Protein AF-A0A936FM27-F1 (afdb_monomer_lite)

pLDDT: mean 77.38, std 19.47, range [40.5, 97.75]

Radius of gyration: 31.37 Å; chains: 1; bounding box: 46×28×128 Å

Foldseek 3Di:
DDQPDPQDDDPPDPCVVVSVVVNVVSVVVVVVVVVVCPDFPLQKFKFQDKDKQDFFKDKTWTQAQDHGPADFQFKKKKAAPVHRQWIFIFGWHDWDNVDSRTTITMGGTDDTGDTDIGRIIMMGGDDPPPPCPDDQPPDDPDDDDFDADPVRDTPPPPDDDPDDPDDDPDDDDDD

Sequence (175 aa):
MALPSTVAFAAGDTDYVAKLNQIITDFNLVYNAFLATQTGQLFAATSATSWTVGNGSKTFTLAETTPRAFSIGQTVRVSSSASPANYGEGQITAYDYSTPTAQLLTVNITTTGGSGTLTAWSIGVASPSAAITSQTVGTATASQFIMTNSAGNAIVGVSAPLDGISDPAFWMGAA

Secondary structure (DSSP, 8-state):
----------TT-S-HHHHHHHHHHHHHHHHHHHHHHTTTGGGEEEE---EES-SEEEEEEES-SSPPS--TT-EEEEEESS-TTSEEEEEEEEEE-SSTT-EEEEEEEEEEES-SEES-EEEEE---S-----------SSS----B-TT--B-------S-------S-----

Structure (mmCIF, N/CA/C/O backbone):
data_AF-A0A936FM27-F1
#
_entry.id   AF-A0A936FM27-F1
#
loop_
_atom_site.group_PDB
_atom_site.id
_atom_site.type_symbol
_atom_site.label_atom_id
_atom_site.label_alt_id
_atom_site.label_comp_id
_atom_site.label_asym_id
_atom_site.label_entity_id
_atom_site.label_seq_id
_atom_site.pdbx_PDB_ins_code
_atom_site.Cartn_x
_atom_site.Cartn_y
_atom_site.Cartn_z
_atom_site.occupancy
_atom_site.B_iso_or_equiv
_atom_site.auth_seq_id
_atom_site.auth_comp_id
_atom_site.auth_asym_id
_atom_site.auth_atom_id
_atom_site.pdbx_PDB_model_num
ATOM 1 N N . MET A 1 1 ? 8.277 -5.550 -15.141 1.00 53.88 1 MET A N 1
ATOM 2 C CA . MET A 1 1 ? 8.851 -4.263 -15.584 1.00 53.88 1 MET A CA 1
ATOM 3 C C . MET A 1 1 ? 9.392 -4.493 -16.983 1.00 53.88 1 MET A C 1
ATOM 5 O O . MET A 1 1 ? 10.243 -5.360 -17.130 1.00 53.88 1 MET A O 1
ATOM 9 N N . ALA A 1 2 ? 8.806 -3.874 -18.009 1.00 50.22 2 ALA A N 1
ATOM 10 C CA . ALA A 1 2 ? 9.299 -4.048 -19.375 1.00 50.22 2 ALA A CA 1
ATOM 11 C C . ALA A 1 2 ? 10.717 -3.467 -19.473 1.00 50.22 2 ALA A C 1
ATOM 13 O O . ALA A 1 2 ? 10.987 -2.425 -18.872 1.00 50.22 2 ALA A O 1
ATOM 14 N N . LEU A 1 3 ? 11.616 -4.153 -20.180 1.00 52.25 3 LEU A N 1
ATOM 15 C CA . LEU A 1 3 ? 12.942 -3.613 -20.462 1.00 52.25 3 LEU A CA 1
ATOM 16 C C . LEU A 1 3 ? 12.764 -2.391 -21.382 1.00 52.25 3 LEU A C 1
ATOM 18 O O . LEU A 1 3 ? 12.146 -2.533 -22.435 1.00 52.25 3 LEU A O 1
ATOM 22 N N . PRO A 1 4 ? 13.259 -1.204 -21.001 1.00 61.34 4 PRO A N 1
ATOM 23 C CA . PRO A 1 4 ? 13.037 0.022 -21.761 1.00 61.34 4 PRO A CA 1
ATOM 24 C C . PRO A 1 4 ? 13.858 0.110 -23.054 1.00 61.34 4 PRO A C 1
ATOM 26 O O . PRO A 1 4 ? 13.621 1.021 -23.841 1.00 61.34 4 PRO A O 1
ATOM 29 N N . SER A 1 5 ? 14.805 -0.800 -23.308 1.00 63.16 5 SER A N 1
ATOM 30 C CA . SER A 1 5 ? 15.713 -0.631 -24.442 1.00 63.16 5 SER A CA 1
ATOM 31 C C . SER A 1 5 ? 15.028 -0.935 -25.774 1.00 63.16 5 SER A C 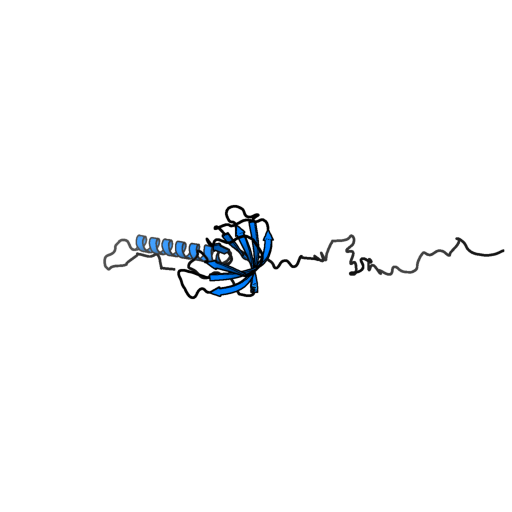1
ATOM 33 O O . SER A 1 5 ? 14.773 -2.092 -26.110 1.00 63.16 5 SER A O 1
ATOM 35 N N . THR A 1 6 ? 14.816 0.103 -26.581 1.00 65.94 6 THR A N 1
ATOM 36 C CA . THR A 1 6 ? 14.439 0.005 -28.002 1.00 65.94 6 THR A CA 1
ATOM 37 C C . THR A 1 6 ? 15.662 -0.132 -28.920 1.00 65.94 6 THR A C 1
ATOM 39 O O . THR A 1 6 ? 15.556 0.032 -30.134 1.00 65.94 6 THR A O 1
ATOM 42 N N . VAL A 1 7 ? 16.848 -0.376 -28.349 1.00 79.94 7 VAL A N 1
ATOM 43 C CA . VAL A 1 7 ? 18.119 -0.436 -29.078 1.00 79.94 7 VAL A CA 1
ATOM 44 C C . VAL A 1 7 ? 18.215 -1.753 -29.848 1.00 79.94 7 VAL A C 1
ATOM 46 O O . VAL A 1 7 ? 18.246 -2.828 -29.256 1.00 79.94 7 VAL A O 1
ATOM 49 N N . ALA A 1 8 ? 18.309 -1.661 -31.175 1.00 83.12 8 ALA A N 1
ATOM 50 C CA . ALA A 1 8 ? 18.580 -2.788 -32.062 1.00 83.12 8 ALA A CA 1
ATOM 51 C C . ALA A 1 8 ? 19.954 -2.625 -32.728 1.00 83.12 8 ALA A C 1
ATOM 53 O O . ALA A 1 8 ? 20.315 -1.526 -33.164 1.00 83.12 8 ALA A O 1
ATOM 54 N N . PHE A 1 9 ? 20.705 -3.721 -32.820 1.00 84.62 9 PHE A N 1
ATOM 55 C CA . PHE A 1 9 ? 21.974 -3.793 -33.547 1.00 84.62 9 PHE A CA 1
ATOM 56 C C . PHE A 1 9 ? 21.757 -4.454 -34.908 1.00 84.62 9 PHE A C 1
ATOM 58 O O . PHE A 1 9 ? 21.072 -5.474 -35.000 1.00 84.62 9 PHE A O 1
ATOM 65 N N . ALA A 1 10 ? 22.355 -3.889 -35.950 1.00 87.75 10 ALA A N 1
ATOM 66 C CA . ALA A 1 10 ? 22.304 -4.387 -37.314 1.00 87.75 10 ALA A CA 1
ATOM 67 C C . ALA A 1 10 ? 23.700 -4.353 -37.954 1.00 87.75 10 ALA A C 1
ATOM 69 O O . ALA A 1 10 ? 24.571 -3.559 -37.593 1.00 87.75 10 ALA A O 1
ATOM 70 N N . ALA A 1 11 ? 23.921 -5.231 -38.932 1.00 86.19 11 ALA A N 1
ATOM 71 C CA . ALA A 1 11 ? 25.163 -5.232 -39.693 1.00 86.19 11 ALA A CA 1
ATOM 72 C C . ALA A 1 11 ? 25.328 -3.897 -40.443 1.00 86.19 11 ALA A C 1
ATOM 74 O O . ALA A 1 11 ? 24.411 -3.455 -41.130 1.00 86.19 11 ALA A O 1
ATOM 75 N N . GLY A 1 12 ? 26.503 -3.273 -40.322 1.00 84.19 12 GLY A N 1
ATOM 76 C CA . GLY A 1 12 ? 26.808 -1.984 -40.956 1.00 84.19 12 GLY A CA 1
ATOM 77 C C . GLY A 1 12 ? 26.522 -0.746 -40.101 1.00 84.19 12 GLY A C 1
ATOM 78 O O . GLY A 1 12 ? 26.802 0.358 -40.557 1.00 84.19 12 GLY A O 1
ATOM 79 N N . ASP A 1 13 ? 26.026 -0.903 -38.869 1.00 87.12 13 ASP A N 1
ATOM 80 C CA . ASP A 1 13 ? 25.920 0.220 -37.935 1.00 87.12 13 ASP A CA 1
ATOM 81 C C . ASP A 1 13 ? 27.290 0.880 -37.712 1.00 87.12 13 ASP A C 1
ATOM 83 O O . ASP A 1 13 ? 28.278 0.206 -37.434 1.00 87.12 13 ASP A O 1
ATOM 87 N N . THR A 1 14 ? 27.361 2.204 -37.780 1.00 89.12 14 THR A N 1
ATOM 88 C CA . THR A 1 14 ? 28.575 2.962 -37.420 1.00 89.12 14 THR A CA 1
ATOM 89 C C . THR A 1 14 ? 28.510 3.527 -36.002 1.00 89.12 14 THR A C 1
ATOM 91 O O . THR A 1 14 ? 29.528 3.922 -35.439 1.00 89.12 14 THR A O 1
ATOM 94 N N . ASP A 1 15 ? 27.328 3.489 -35.383 1.00 88.62 15 ASP A N 1
ATOM 95 C CA . ASP A 1 15 ? 27.016 4.210 -34.144 1.00 88.62 15 ASP A CA 1
ATOM 96 C C . ASP A 1 15 ? 27.044 3.307 -32.898 1.00 88.62 15 ASP A C 1
ATOM 98 O O . ASP A 1 15 ? 26.348 3.556 -31.911 1.00 88.62 15 ASP A O 1
ATOM 102 N N . TYR A 1 16 ? 27.849 2.238 -32.910 1.00 86.50 16 TYR A N 1
ATOM 103 C CA . TYR A 1 16 ? 27.937 1.267 -31.806 1.00 86.50 16 TYR A CA 1
ATOM 104 C C . TYR A 1 16 ? 28.208 1.918 -30.446 1.00 86.50 16 TYR A C 1
ATOM 106 O O . TYR A 1 16 ? 27.625 1.515 -29.441 1.00 86.50 16 TYR A O 1
ATOM 114 N N . VAL A 1 17 ? 29.054 2.950 -30.420 1.00 89.12 17 VAL A N 1
ATOM 115 C CA . VAL A 1 17 ? 29.375 3.700 -29.199 1.00 89.12 17 VAL A CA 1
ATOM 116 C C . VAL A 1 17 ? 28.129 4.397 -28.642 1.00 89.12 17 VAL A C 1
ATOM 118 O O . VAL A 1 17 ? 27.871 4.330 -27.443 1.00 89.12 17 VAL A O 1
ATOM 121 N N . ALA A 1 18 ? 27.310 5.008 -29.501 1.00 86.44 18 ALA A N 1
ATOM 122 C CA . ALA A 1 18 ? 26.069 5.657 -29.084 1.00 86.44 18 ALA A CA 1
ATOM 123 C C . ALA A 1 18 ? 25.028 4.635 -28.597 1.00 86.44 18 ALA A C 1
ATOM 125 O O . ALA A 1 18 ? 24.392 4.846 -27.565 1.00 86.44 18 ALA A O 1
ATOM 126 N N . LYS A 1 19 ? 24.905 3.490 -29.281 1.00 88.44 19 LYS A N 1
ATOM 127 C CA . LYS A 1 19 ? 23.995 2.401 -28.882 1.00 88.44 19 LYS A CA 1
ATOM 128 C C . LYS A 1 19 ? 24.373 1.792 -27.529 1.00 88.44 19 LYS A C 1
ATOM 130 O O . LYS A 1 19 ? 23.497 1.552 -26.702 1.00 88.44 19 LYS A O 1
ATOM 135 N N . LEU A 1 20 ? 25.666 1.595 -27.268 1.00 88.88 20 LEU A N 1
ATOM 136 C CA . LEU A 1 20 ? 26.161 1.130 -25.967 1.00 88.88 20 LEU A CA 1
ATOM 137 C C . LEU A 1 20 ? 25.889 2.148 -24.852 1.00 88.88 20 LEU A C 1
ATOM 139 O O . LEU A 1 20 ? 25.418 1.769 -23.780 1.00 88.88 20 LEU A O 1
ATOM 143 N N . ASN A 1 21 ? 26.105 3.439 -25.115 1.00 89.38 21 ASN A N 1
ATOM 144 C CA . ASN A 1 21 ? 25.776 4.502 -24.161 1.00 89.38 21 ASN A CA 1
ATOM 145 C C . ASN A 1 21 ? 24.271 4.558 -23.838 1.00 89.38 21 ASN A C 1
ATOM 147 O O . ASN A 1 21 ? 23.893 4.807 -22.689 1.00 89.38 21 ASN A O 1
ATOM 151 N N . GLN A 1 22 ? 23.407 4.273 -24.817 1.00 86.94 22 GLN A N 1
ATOM 152 C CA . GLN A 1 22 ? 21.962 4.185 -24.597 1.00 86.94 22 GLN A CA 1
ATOM 153 C C . GLN A 1 22 ? 21.592 2.992 -23.704 1.00 86.94 22 GLN A C 1
ATOM 155 O O . GLN A 1 22 ? 20.834 3.159 -22.755 1.00 86.94 22 GLN A O 1
ATOM 160 N N . ILE A 1 23 ? 22.191 1.816 -23.922 1.00 88.38 23 ILE A N 1
ATOM 161 C CA . ILE A 1 23 ? 21.967 0.637 -23.064 1.00 88.38 23 ILE A CA 1
ATOM 162 C C . ILE A 1 23 ? 22.392 0.910 -21.615 1.00 88.38 23 ILE A C 1
ATOM 164 O O . ILE A 1 23 ? 21.684 0.529 -20.683 1.00 88.38 23 ILE A O 1
ATOM 168 N N . ILE A 1 24 ? 23.524 1.592 -21.408 1.00 88.81 24 ILE A N 1
ATOM 169 C CA . ILE A 1 24 ? 23.986 1.988 -20.068 1.00 88.81 24 ILE A CA 1
ATOM 170 C C . ILE A 1 24 ? 22.967 2.924 -19.402 1.00 88.81 24 ILE A C 1
ATOM 172 O O . ILE A 1 24 ? 22.631 2.746 -18.230 1.00 88.81 24 ILE A O 1
ATOM 176 N N . THR A 1 25 ? 22.444 3.897 -20.150 1.00 85.00 25 THR A N 1
ATOM 177 C CA . THR A 1 25 ? 21.397 4.816 -19.676 1.00 85.00 25 THR A CA 1
ATOM 178 C C . THR A 1 25 ? 20.135 4.060 -19.259 1.00 85.00 25 THR A C 1
ATOM 180 O O . THR A 1 25 ? 19.638 4.250 -18.148 1.00 85.00 25 THR A O 1
ATOM 183 N N . ASP A 1 26 ? 19.662 3.149 -20.104 1.00 84.25 26 ASP A N 1
ATOM 184 C CA . ASP A 1 26 ? 18.460 2.351 -19.867 1.00 84.25 26 ASP A CA 1
ATOM 185 C C . ASP A 1 26 ? 18.614 1.444 -18.636 1.00 84.25 26 ASP A C 1
ATOM 187 O O . ASP A 1 26 ? 17.711 1.362 -17.799 1.00 84.25 26 ASP A O 1
ATOM 191 N N . PHE A 1 27 ? 19.778 0.805 -18.474 1.00 85.50 27 PHE A N 1
ATOM 192 C CA . PHE A 1 27 ? 20.077 -0.025 -17.306 1.00 85.50 27 PHE A CA 1
ATOM 193 C C . PHE A 1 27 ? 20.078 0.794 -16.011 1.00 85.50 27 PHE A C 1
ATOM 195 O O . PHE A 1 27 ? 19.466 0.387 -15.022 1.00 85.50 27 PHE A O 1
ATOM 202 N N . ASN A 1 28 ? 20.697 1.977 -16.024 1.00 85.50 28 ASN A N 1
ATOM 203 C CA . ASN A 1 28 ? 20.702 2.878 -14.872 1.00 85.50 28 ASN A CA 1
ATOM 204 C C . ASN A 1 28 ? 19.284 3.346 -14.503 1.00 85.50 28 ASN A C 1
ATOM 206 O O . ASN A 1 28 ? 18.961 3.435 -13.319 1.00 85.50 28 ASN A O 1
ATOM 210 N N . LEU A 1 29 ? 18.407 3.590 -15.483 1.00 81.25 29 LEU A N 1
ATOM 211 C CA . LEU A 1 29 ? 16.999 3.930 -15.239 1.00 81.25 29 LEU A CA 1
ATOM 212 C C . LEU A 1 29 ? 16.226 2.777 -14.584 1.00 81.25 29 LEU A C 1
ATOM 214 O O . LEU A 1 29 ? 15.535 2.988 -13.586 1.00 81.25 29 LEU A O 1
ATOM 218 N N . VAL A 1 30 ? 16.373 1.556 -15.106 1.00 79.12 30 VAL A N 1
ATOM 219 C CA . VAL A 1 30 ? 15.753 0.336 -14.552 1.00 79.12 30 VAL A CA 1
ATOM 220 C C . VAL A 1 30 ? 16.248 0.070 -13.133 1.00 79.12 30 VAL A C 1
ATOM 222 O O . VAL A 1 30 ? 15.448 -0.246 -12.253 1.00 79.12 30 VAL A O 1
ATOM 225 N N . TYR A 1 31 ? 17.549 0.225 -12.896 1.00 81.31 31 TYR A N 1
ATOM 226 C CA . TYR A 1 31 ? 18.159 0.033 -11.585 1.00 81.31 31 TYR A CA 1
ATOM 227 C C . TYR A 1 31 ? 17.692 1.085 -10.572 1.00 81.31 31 TYR A C 1
ATOM 229 O O . TYR A 1 31 ? 17.316 0.736 -9.455 1.00 81.31 31 TYR A O 1
ATOM 237 N N . ASN A 1 32 ? 17.620 2.357 -10.964 1.00 73.19 32 ASN A N 1
ATOM 238 C CA . ASN A 1 32 ? 17.093 3.416 -10.102 1.00 73.19 32 ASN A CA 1
ATOM 239 C C . ASN A 1 32 ? 15.601 3.214 -9.790 1.00 73.19 32 ASN A C 1
ATOM 241 O O . ASN A 1 32 ? 15.189 3.407 -8.647 1.00 73.19 32 ASN A O 1
ATOM 245 N N . ALA A 1 33 ? 14.801 2.760 -10.761 1.00 68.06 33 ALA A N 1
ATOM 246 C CA . ALA A 1 33 ? 13.408 2.376 -10.530 1.00 68.06 33 ALA A CA 1
ATOM 247 C C . ALA A 1 33 ? 13.299 1.177 -9.568 1.00 68.06 33 ALA A C 1
ATOM 249 O O . ALA A 1 33 ? 12.475 1.186 -8.655 1.00 68.06 33 ALA A O 1
ATOM 250 N N . PHE A 1 34 ? 14.166 0.172 -9.713 1.00 73.81 34 PHE A N 1
ATOM 251 C CA . PHE A 1 34 ? 14.241 -0.978 -8.809 1.00 73.81 34 PHE A CA 1
ATOM 252 C C . PHE A 1 34 ? 14.621 -0.572 -7.375 1.00 73.81 34 PHE A C 1
ATOM 254 O O . PHE A 1 34 ? 13.952 -0.983 -6.424 1.00 73.81 34 PHE A O 1
ATOM 261 N N . LEU A 1 35 ? 15.633 0.284 -7.208 1.00 67.75 35 LEU A N 1
ATOM 262 C CA . LEU A 1 35 ? 16.046 0.812 -5.905 1.00 67.75 35 LEU A CA 1
ATOM 263 C C . LEU A 1 35 ? 14.961 1.673 -5.249 1.00 67.75 35 LEU A C 1
ATOM 265 O O . LEU A 1 35 ? 14.706 1.514 -4.057 1.00 67.75 35 LEU A O 1
ATOM 269 N N . ALA A 1 36 ? 14.284 2.534 -6.015 1.00 57.41 36 ALA A N 1
ATOM 270 C CA . ALA A 1 36 ? 13.162 3.332 -5.516 1.00 57.41 36 ALA A CA 1
ATOM 271 C C . ALA A 1 36 ? 11.999 2.455 -5.012 1.00 57.41 36 ALA A C 1
ATOM 273 O O . ALA A 1 36 ? 11.264 2.855 -4.108 1.00 57.41 36 ALA A O 1
ATOM 274 N N . THR A 1 37 ? 11.871 1.240 -5.551 1.00 53.97 37 THR A N 1
ATOM 275 C CA . THR A 1 37 ? 10.789 0.311 -5.219 1.00 53.97 37 THR A CA 1
ATOM 276 C C . THR A 1 37 ? 11.069 -0.514 -3.951 1.00 53.97 37 THR A C 1
ATOM 278 O O . THR A 1 37 ? 10.136 -0.832 -3.219 1.00 53.97 37 THR A O 1
ATOM 281 N N . GLN A 1 38 ? 12.318 -0.873 -3.637 1.00 58.16 38 GLN A N 1
ATOM 282 C CA . GLN A 1 38 ? 12.574 -2.055 -2.793 1.00 58.16 38 GLN A CA 1
ATOM 283 C C . GLN A 1 38 ? 12.520 -1.908 -1.260 1.00 58.16 38 GLN A C 1
ATOM 285 O O . GLN A 1 38 ? 12.435 -2.943 -0.607 1.00 58.16 38 GLN A O 1
ATOM 290 N N . THR A 1 39 ? 12.532 -0.722 -0.634 1.00 53.84 39 THR A N 1
ATOM 291 C CA . THR A 1 39 ? 12.587 -0.678 0.856 1.00 53.84 39 THR A CA 1
ATOM 292 C C . THR A 1 39 ? 11.488 0.112 1.563 1.00 53.84 39 THR A C 1
ATOM 294 O O . THR A 1 39 ? 11.201 -0.188 2.717 1.00 53.84 39 THR A O 1
ATOM 297 N N . GLY A 1 40 ? 10.809 1.052 0.899 1.00 64.50 40 GLY A N 1
ATOM 298 C CA . GLY A 1 40 ? 9.717 1.827 1.516 1.00 64.50 40 GLY A CA 1
ATOM 299 C C . GLY A 1 40 ? 8.404 1.806 0.738 1.00 64.50 40 GLY A C 1
ATOM 300 O O . GLY A 1 40 ? 7.331 1.750 1.332 1.00 64.50 40 GLY A O 1
ATOM 301 N N . GLN A 1 41 ? 8.470 1.802 -0.597 1.00 73.94 41 GLN A N 1
ATOM 302 C CA . GLN A 1 41 ? 7.279 1.939 -1.440 1.00 73.94 41 GLN A CA 1
ATOM 303 C C . GLN A 1 41 ? 6.368 0.712 -1.425 1.00 73.94 41 GLN A C 1
ATOM 305 O O . GLN A 1 41 ? 5.157 0.862 -1.540 1.00 73.94 41 GLN A O 1
ATOM 310 N N . LEU A 1 42 ? 6.910 -0.498 -1.253 1.00 83.88 42 LEU A N 1
ATOM 311 C CA . LEU A 1 42 ? 6.078 -1.700 -1.145 1.00 83.88 42 LEU A CA 1
ATOM 312 C C . LEU A 1 42 ? 5.282 -1.762 0.165 1.00 83.88 42 LEU A C 1
ATOM 314 O O . LEU A 1 42 ? 4.301 -2.496 0.226 1.00 83.88 42 LEU A O 1
ATOM 318 N N . PHE A 1 43 ? 5.666 -0.987 1.181 1.00 88.19 43 PHE A N 1
ATOM 319 C CA . PHE A 1 43 ? 4.963 -0.890 2.464 1.00 88.19 43 PHE A CA 1
ATOM 320 C C . PHE A 1 43 ? 3.966 0.274 2.515 1.00 88.19 43 PHE A C 1
ATOM 322 O O . PHE A 1 43 ? 3.435 0.586 3.584 1.00 88.19 43 PHE A O 1
ATOM 329 N N . ALA A 1 44 ? 3.715 0.910 1.369 1.00 90.38 44 ALA A N 1
ATOM 330 C CA . ALA A 1 44 ? 2.739 1.969 1.199 1.00 90.38 44 ALA A CA 1
ATOM 331 C C . ALA A 1 44 ? 1.801 1.653 0.024 1.00 90.38 44 ALA A C 1
ATOM 333 O O . ALA A 1 44 ? 2.202 1.067 -0.982 1.00 90.38 44 ALA A O 1
ATOM 334 N N . ALA A 1 45 ? 0.540 2.053 0.146 1.00 93.94 45 ALA A N 1
ATOM 335 C CA . ALA A 1 45 ? -0.445 1.949 -0.921 1.00 93.94 45 ALA A CA 1
ATOM 336 C C . ALA A 1 45 ? -1.416 3.125 -0.898 1.00 93.94 45 ALA A C 1
ATOM 338 O O . ALA A 1 45 ? -1.499 3.862 0.087 1.00 93.94 45 ALA A O 1
ATOM 339 N N . THR A 1 46 ? -2.184 3.281 -1.968 1.00 95.19 46 THR A N 1
ATOM 340 C CA . THR A 1 46 ? -3.240 4.294 -2.054 1.00 95.19 46 THR A CA 1
ATOM 341 C C . THR A 1 46 ? -4.567 3.659 -2.438 1.00 95.19 46 THR A C 1
ATOM 343 O O . THR A 1 46 ? -4.604 2.620 -3.092 1.00 95.19 46 THR A O 1
ATOM 346 N N . SER A 1 47 ? -5.684 4.245 -2.008 1.00 95.62 47 SER A N 1
ATOM 347 C CA . SER A 1 47 ? -7.019 3.749 -2.358 1.00 95.62 47 SER A CA 1
ATOM 348 C C . SER A 1 47 ? -8.009 4.888 -2.564 1.00 95.62 47 SER A C 1
ATOM 350 O O . SER A 1 47 ? -8.020 5.858 -1.806 1.00 95.62 47 SER A O 1
ATOM 352 N N . ALA A 1 48 ? -8.880 4.729 -3.564 1.00 95.88 48 ALA A N 1
ATOM 353 C CA . ALA A 1 48 ? -9.994 5.635 -3.843 1.00 95.88 48 ALA A CA 1
ATOM 354 C C . ALA A 1 48 ? -11.342 5.152 -3.263 1.00 95.88 48 ALA A C 1
ATOM 356 O O . ALA A 1 48 ? -12.403 5.694 -3.573 1.00 95.88 48 ALA A O 1
ATOM 357 N N . THR A 1 49 ? -11.324 4.095 -2.445 1.00 95.62 49 THR A N 1
ATOM 358 C CA . THR A 1 49 ? -12.547 3.477 -1.913 1.00 95.62 49 THR A CA 1
ATOM 359 C C . THR A 1 49 ? -13.292 4.451 -1.000 1.00 95.62 49 THR A C 1
ATOM 361 O O . THR A 1 49 ? -12.721 4.963 -0.039 1.00 95.62 49 THR A O 1
ATOM 364 N N . SER A 1 50 ? -14.575 4.695 -1.274 1.00 95.38 50 SER A N 1
ATOM 365 C CA . SER A 1 50 ? -15.414 5.527 -0.408 1.00 95.38 50 SER A CA 1
ATOM 366 C C . SER A 1 50 ? -15.790 4.766 0.858 1.00 95.38 50 SER A C 1
ATOM 368 O O . SER A 1 50 ? -16.420 3.710 0.778 1.00 95.38 50 SER A O 1
ATOM 370 N N . TRP A 1 51 ? -15.428 5.293 2.027 1.00 92.88 51 TRP A N 1
ATOM 371 C CA . TRP A 1 51 ? -15.909 4.749 3.295 1.00 92.88 51 TRP A CA 1
ATOM 372 C C . TRP A 1 51 ? -16.024 5.823 4.372 1.00 92.88 51 TRP A C 1
ATOM 374 O O . TRP A 1 51 ? -15.303 6.823 4.369 1.00 92.88 51 TRP A O 1
ATOM 384 N N . THR A 1 52 ? -16.949 5.600 5.305 1.00 95.00 52 THR A N 1
ATOM 385 C CA . THR A 1 52 ? -17.110 6.424 6.504 1.00 95.00 52 THR A CA 1
ATOM 386 C C . THR A 1 52 ? -16.194 5.924 7.609 1.00 95.00 52 THR A C 1
ATOM 388 O O . THR A 1 52 ? -16.294 4.749 7.993 1.00 95.00 52 THR A O 1
ATOM 391 N N . VAL A 1 53 ? -15.346 6.816 8.130 1.00 95.62 53 VAL A N 1
ATOM 392 C CA . VAL A 1 53 ? -14.442 6.543 9.255 1.00 95.62 53 VAL A CA 1
ATOM 393 C C . VAL A 1 53 ? -15.235 5.944 10.419 1.00 95.62 53 VAL A C 1
ATOM 395 O O . VAL A 1 53 ? -16.215 6.522 10.882 1.00 95.62 53 VAL A O 1
ATOM 398 N N . GLY A 1 54 ? -14.823 4.758 10.860 1.00 95.31 54 GLY A N 1
ATOM 399 C CA . GLY A 1 54 ? -15.478 3.982 11.909 1.00 95.31 54 GLY A CA 1
ATOM 400 C C . GLY A 1 54 ? -14.934 2.555 11.988 1.00 95.31 54 GLY A C 1
ATOM 401 O O . GLY A 1 54 ? -14.308 2.061 11.050 1.00 95.31 54 GLY A O 1
ATOM 402 N N . ASN A 1 55 ? -15.177 1.883 13.107 1.00 95.62 55 ASN A N 1
ATOM 403 C CA . ASN A 1 55 ? -14.678 0.533 13.360 1.00 95.62 55 ASN A CA 1
ATOM 404 C C . ASN A 1 55 ? -15.294 -0.526 12.427 1.00 95.62 55 ASN A C 1
ATOM 406 O O . ASN A 1 55 ? -16.320 -0.303 11.774 1.00 95.62 55 ASN A O 1
ATOM 410 N N . GLY A 1 56 ? -14.667 -1.703 12.411 1.00 95.75 56 GLY A N 1
ATOM 411 C CA . GLY A 1 56 ? -15.130 -2.887 11.691 1.00 95.75 56 GLY A CA 1
ATOM 412 C C . GLY A 1 56 ? -14.328 -3.192 10.428 1.00 95.75 56 GLY A C 1
ATOM 413 O O . GLY A 1 56 ? -13.326 -2.546 10.122 1.00 95.75 56 GLY A O 1
ATOM 414 N N . SER A 1 57 ? -14.778 -4.209 9.695 1.00 96.81 57 SER A N 1
ATOM 415 C CA . SER A 1 57 ? -14.117 -4.672 8.474 1.00 96.81 57 SER A CA 1
ATOM 416 C C . SER A 1 57 ? -14.347 -3.703 7.314 1.00 96.81 57 SER A C 1
ATOM 418 O O . SER A 1 57 ? -15.490 -3.364 6.995 1.00 96.81 57 SER A O 1
ATOM 420 N N . LYS A 1 58 ? -13.262 -3.267 6.672 1.00 96.81 58 LYS A N 1
ATOM 421 C CA . LYS A 1 58 ? -13.268 -2.392 5.493 1.00 96.81 58 LYS A CA 1
ATOM 422 C C . LYS A 1 58 ? -12.428 -3.039 4.399 1.00 96.81 58 LYS A C 1
ATOM 424 O O . LYS A 1 58 ? -11.300 -3.449 4.662 1.00 96.81 58 LYS A O 1
ATOM 429 N N . THR A 1 59 ? -12.952 -3.097 3.180 1.00 96.88 59 THR A N 1
ATOM 430 C CA . THR A 1 59 ? -12.209 -3.576 2.009 1.00 96.88 59 THR A CA 1
ATOM 431 C C . THR A 1 59 ? -11.828 -2.395 1.134 1.00 96.88 59 THR A C 1
ATOM 433 O O . THR A 1 59 ? -12.683 -1.601 0.757 1.00 96.88 59 THR A O 1
ATOM 436 N N . PHE A 1 60 ? -10.546 -2.295 0.811 1.00 96.06 60 PHE A N 1
ATOM 437 C CA . PHE A 1 60 ? -9.954 -1.250 -0.007 1.00 96.06 60 PHE A CA 1
ATOM 438 C C . PHE A 1 60 ? -9.524 -1.824 -1.346 1.00 96.06 60 PHE A C 1
ATOM 440 O O . PHE A 1 60 ? -8.807 -2.821 -1.390 1.00 96.06 60 PHE A O 1
ATOM 447 N N . THR A 1 61 ? -9.904 -1.158 -2.432 1.00 95.94 61 THR A N 1
ATOM 448 C CA . THR A 1 61 ? -9.273 -1.385 -3.736 1.00 95.94 61 THR A CA 1
ATOM 449 C C . THR A 1 61 ? -8.005 -0.540 -3.807 1.00 95.94 61 THR A C 1
ATOM 451 O O . THR A 1 61 ? -8.094 0.691 -3.751 1.00 95.94 61 THR A O 1
ATOM 454 N N . LEU A 1 62 ? -6.835 -1.175 -3.863 1.00 94.94 62 LEU A N 1
ATOM 455 C CA . LEU A 1 62 ? -5.558 -0.475 -3.998 1.00 94.94 62 LEU A CA 1
ATOM 456 C C . LEU A 1 62 ? -5.421 0.064 -5.425 1.00 94.94 62 LEU A C 1
ATOM 458 O O . LEU A 1 62 ? -5.803 -0.607 -6.384 1.00 94.94 62 LEU A O 1
ATOM 462 N N . ALA A 1 63 ? -4.889 1.275 -5.563 1.00 91.94 63 ALA A N 1
ATOM 463 C CA . ALA A 1 63 ? -4.717 1.927 -6.858 1.00 91.94 63 ALA A CA 1
ATOM 464 C C . ALA A 1 63 ? -3.574 1.312 -7.677 1.00 91.94 63 ALA A C 1
ATOM 466 O O . ALA A 1 63 ? -3.452 1.559 -8.877 1.00 91.94 63 ALA A O 1
ATOM 467 N N . GLU A 1 64 ? -2.699 0.552 -7.027 1.00 88.12 64 GLU A N 1
ATOM 468 C CA . GLU A 1 64 ? -1.479 0.066 -7.648 1.00 88.12 64 GLU A CA 1
ATOM 469 C C . GLU A 1 64 ? -1.669 -1.303 -8.288 1.00 88.12 64 GLU A C 1
ATOM 471 O O . GLU A 1 64 ? -2.535 -2.081 -7.901 1.00 88.12 64 GLU A O 1
ATOM 476 N N . THR A 1 65 ? -0.856 -1.597 -9.299 1.00 82.31 65 THR A N 1
ATOM 477 C CA . THR A 1 65 ? -0.941 -2.830 -10.102 1.00 82.31 65 THR A CA 1
ATOM 478 C C . THR A 1 65 ? 0.091 -3.879 -9.690 1.00 82.31 65 THR A C 1
ATOM 480 O O . THR A 1 65 ? -0.066 -5.060 -9.982 1.00 82.31 65 THR A O 1
ATOM 483 N N . THR A 1 66 ? 1.143 -3.461 -8.983 1.00 83.69 66 THR A N 1
ATOM 484 C CA . THR A 1 66 ? 2.146 -4.356 -8.396 1.00 83.69 66 THR A CA 1
ATOM 485 C C . THR A 1 66 ? 1.736 -4.732 -6.971 1.00 83.69 66 THR A C 1
ATOM 487 O O . THR A 1 66 ? 1.406 -3.820 -6.201 1.00 83.69 66 THR A O 1
ATOM 490 N N . PRO A 1 67 ? 1.803 -6.021 -6.582 1.00 86.44 67 PRO A N 1
ATOM 491 C CA . PRO A 1 67 ? 1.579 -6.446 -5.207 1.00 86.44 67 PRO A CA 1
ATOM 492 C C . PRO A 1 67 ? 2.433 -5.675 -4.201 1.00 86.44 67 PRO A C 1
ATOM 494 O O . PRO A 1 67 ? 3.617 -5.411 -4.425 1.00 86.44 67 PRO A O 1
ATOM 497 N N . ARG A 1 68 ? 1.811 -5.292 -3.093 1.00 88.69 68 ARG A N 1
ATOM 498 C CA . ARG A 1 68 ? 2.433 -4.615 -1.958 1.00 88.69 68 ARG A CA 1
ATOM 499 C C . ARG A 1 68 ? 2.963 -5.645 -0.971 1.00 88.69 68 ARG A C 1
ATOM 501 O O . ARG A 1 68 ? 2.456 -6.760 -0.892 1.00 88.69 68 ARG A O 1
ATOM 508 N N . ALA A 1 69 ? 3.973 -5.265 -0.195 1.00 89.25 69 ALA A N 1
ATOM 509 C CA . ALA A 1 69 ? 4.586 -6.099 0.839 1.00 89.25 69 ALA A CA 1
ATOM 510 C C . ALA A 1 69 ? 3.731 -6.126 2.121 1.00 89.25 69 ALA A C 1
ATOM 512 O O . ALA A 1 69 ? 4.233 -5.955 3.233 1.00 89.25 69 ALA A O 1
ATOM 513 N N . PHE A 1 70 ? 2.424 -6.316 1.945 1.00 91.50 70 PHE A N 1
ATOM 514 C CA . PHE A 1 70 ? 1.454 -6.464 3.014 1.00 91.50 70 PHE A CA 1
ATOM 515 C C . PHE A 1 70 ? 1.146 -7.940 3.252 1.00 91.50 70 PHE A C 1
ATOM 517 O O . PHE A 1 70 ? 0.972 -8.714 2.311 1.00 91.50 70 PHE A O 1
ATOM 524 N N . SER A 1 71 ? 1.022 -8.310 4.521 1.00 92.06 71 SER A N 1
ATOM 525 C CA . SER A 1 71 ? 0.706 -9.670 4.952 1.00 92.06 71 SER A CA 1
ATOM 526 C C . SER A 1 71 ? -0.494 -9.669 5.891 1.00 92.06 71 SER A C 1
ATOM 528 O O . SER A 1 71 ? -0.666 -8.762 6.706 1.00 92.06 71 SER A O 1
ATOM 530 N N . ILE A 1 72 ? -1.309 -10.721 5.815 1.00 95.38 72 ILE A N 1
ATOM 531 C CA . ILE A 1 72 ? -2.408 -10.952 6.761 1.00 95.38 72 ILE A CA 1
ATOM 532 C C . ILE A 1 72 ? -1.846 -10.972 8.193 1.00 95.38 72 ILE A C 1
ATOM 534 O O . ILE A 1 72 ? -0.800 -11.567 8.450 1.00 95.38 72 ILE A O 1
ATOM 538 N N . GLY A 1 73 ? -2.524 -10.288 9.115 1.00 92.75 73 GLY A N 1
ATOM 539 C CA . GLY A 1 73 ? -2.110 -10.112 10.510 1.00 92.75 73 GLY A CA 1
ATOM 540 C C . GLY A 1 73 ? -1.238 -8.879 10.777 1.00 92.75 73 GLY A C 1
ATOM 541 O O . GLY A 1 73 ? -1.113 -8.475 11.935 1.00 92.75 73 GLY A O 1
ATOM 542 N N . GLN A 1 74 ? -0.677 -8.234 9.747 1.00 93.31 74 GLN A N 1
ATOM 543 C CA . GLN A 1 74 ? 0.032 -6.965 9.931 1.00 93.31 74 GLN A CA 1
ATOM 544 C C . GLN A 1 74 ? -0.939 -5.840 10.288 1.00 93.31 74 GLN A C 1
ATOM 546 O O . GLN A 1 74 ? -2.052 -5.766 9.761 1.00 93.31 74 GLN A O 1
ATOM 551 N N . THR A 1 75 ? -0.489 -4.942 11.162 1.00 94.88 75 THR A N 1
ATOM 552 C CA . THR A 1 75 ? -1.207 -3.710 11.481 1.00 94.88 75 THR A CA 1
ATOM 553 C C . THR A 1 75 ? -0.879 -2.642 10.444 1.00 94.88 75 THR A C 1
ATOM 555 O O . THR A 1 75 ? 0.286 -2.410 10.114 1.00 94.88 75 THR A O 1
ATOM 558 N N . VAL A 1 76 ? -1.911 -1.975 9.941 1.00 96.06 76 VAL A N 1
ATOM 559 C CA . VAL A 1 76 ? -1.796 -0.857 9.003 1.00 96.06 76 VAL A CA 1
ATOM 560 C C . VAL A 1 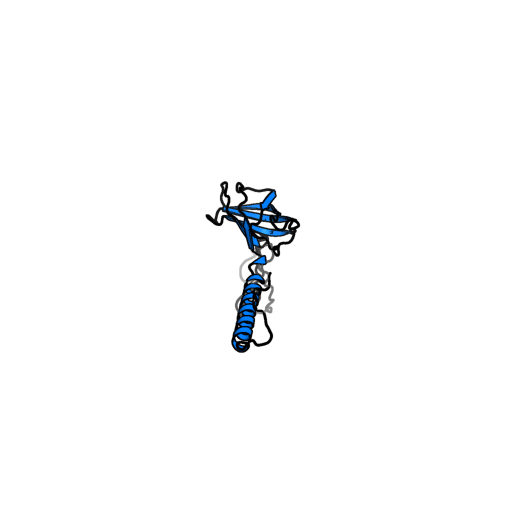76 ? -2.604 0.333 9.493 1.00 96.06 76 VAL A C 1
ATOM 562 O O . VAL A 1 76 ? -3.623 0.179 10.172 1.00 96.06 76 VAL A O 1
ATOM 565 N N . ARG A 1 77 ? -2.161 1.529 9.108 1.00 95.88 77 ARG A N 1
ATOM 566 C CA . ARG A 1 77 ? -2.944 2.758 9.212 1.00 95.88 77 ARG A CA 1
ATOM 567 C C . ARG A 1 77 ? -3.433 3.150 7.825 1.00 95.88 77 ARG A C 1
ATOM 569 O O . ARG A 1 77 ? -2.648 3.232 6.883 1.00 95.88 77 ARG A O 1
ATOM 576 N N . VAL A 1 78 ? -4.726 3.423 7.731 1.00 96.56 78 VAL A N 1
ATOM 577 C CA . VAL A 1 78 ? -5.404 3.982 6.565 1.00 96.56 78 VAL A CA 1
ATOM 578 C C . VAL A 1 78 ? -5.764 5.426 6.891 1.00 96.56 78 VAL A C 1
ATOM 580 O O . VAL A 1 78 ? -6.725 5.680 7.616 1.00 96.56 78 VAL A O 1
ATOM 583 N N . SER A 1 79 ? -4.987 6.373 6.381 1.00 96.81 79 SER A N 1
ATOM 584 C CA . SER A 1 79 ? -5.170 7.808 6.624 1.00 96.81 79 SER A CA 1
ATOM 585 C C . SER A 1 79 ? -5.726 8.493 5.390 1.00 96.81 79 SER A C 1
ATOM 587 O O . SER A 1 79 ? -5.346 8.160 4.269 1.00 96.81 79 SER A O 1
ATOM 589 N N . SER A 1 80 ? -6.592 9.485 5.566 1.00 96.75 80 SER A N 1
ATOM 590 C CA . SER A 1 80 ? -7.007 10.316 4.441 1.00 96.75 80 SER A CA 1
ATOM 591 C C . SER A 1 80 ? -5.820 11.106 3.891 1.00 96.75 80 SER A C 1
ATOM 593 O O . SER A 1 80 ? -5.079 11.731 4.652 1.00 96.75 80 SER A O 1
ATOM 595 N N . SER A 1 81 ? -5.658 11.119 2.568 1.00 93.62 81 SER A N 1
ATOM 596 C CA . SER A 1 81 ? -4.584 11.879 1.916 1.00 93.62 81 SER A CA 1
ATOM 597 C C . SER A 1 81 ? -4.825 13.394 1.932 1.00 93.62 81 SER A C 1
ATOM 599 O O . SER A 1 81 ? -3.868 14.161 1.925 1.00 93.62 81 SER A O 1
ATOM 601 N N . ALA A 1 82 ? -6.088 13.833 1.999 1.00 90.75 82 ALA A N 1
ATOM 602 C CA . ALA A 1 82 ? -6.463 15.248 2.066 1.00 90.75 82 ALA A CA 1
ATOM 603 C C . ALA A 1 82 ? -6.533 15.785 3.505 1.00 90.75 82 ALA A C 1
ATOM 605 O O . ALA A 1 82 ? -6.371 16.981 3.740 1.00 90.75 82 ALA A O 1
ATOM 606 N N . SER A 1 83 ? -6.816 14.925 4.487 1.00 91.12 83 SER A N 1
ATOM 607 C CA . SER A 1 83 ? -6.946 15.320 5.895 1.00 91.12 83 SER A CA 1
ATOM 608 C C . SER A 1 83 ? -6.478 14.191 6.818 1.00 91.12 83 SER A C 1
ATOM 610 O O . SER A 1 83 ? -7.312 13.455 7.343 1.00 91.12 83 SER A O 1
ATOM 612 N N . PRO A 1 84 ? -5.159 14.049 7.058 1.00 92.19 84 PRO A N 1
ATOM 613 C CA . PRO A 1 84 ? -4.579 12.885 7.745 1.00 92.19 84 PRO A CA 1
ATOM 614 C C . PRO A 1 84 ? -5.043 12.653 9.191 1.00 92.19 84 PRO A C 1
ATOM 616 O O . PRO A 1 84 ? -4.819 11.575 9.735 1.00 92.19 84 PRO A O 1
ATOM 619 N N . ALA A 1 85 ? -5.696 13.639 9.818 1.00 93.75 85 ALA A N 1
ATOM 620 C CA . ALA A 1 85 ? -6.358 13.477 11.114 1.00 93.75 85 ALA A CA 1
ATOM 621 C C . ALA A 1 85 ? -7.553 12.504 11.059 1.00 93.75 85 ALA A C 1
ATOM 623 O O . ALA A 1 85 ? -7.930 11.947 12.087 1.00 93.75 85 ALA A O 1
ATOM 624 N N . ASN A 1 86 ? -8.116 12.283 9.866 1.00 96.06 86 ASN A N 1
ATOM 625 C CA . ASN A 1 86 ? -9.127 11.269 9.603 1.00 96.06 86 ASN A CA 1
ATOM 626 C C . ASN A 1 86 ? -8.432 9.966 9.194 1.00 96.06 86 ASN A C 1
ATOM 628 O O . ASN A 1 86 ? -7.860 9.880 8.102 1.00 96.06 86 ASN A O 1
ATOM 632 N N . TYR A 1 87 ? -8.466 8.960 10.063 1.00 96.25 87 TYR A N 1
ATOM 633 C CA . TYR A 1 87 ? -7.790 7.686 9.828 1.00 96.25 87 TYR A CA 1
ATOM 634 C C . TYR A 1 87 ? -8.488 6.511 10.516 1.00 96.25 87 TYR A C 1
ATOM 636 O O . TYR A 1 87 ? -9.239 6.679 11.476 1.00 96.25 87 TYR A O 1
ATOM 644 N N . GLY A 1 88 ? -8.190 5.304 10.043 1.00 95.81 88 GLY A N 1
ATOM 645 C CA . GLY A 1 88 ? -8.467 4.048 10.732 1.00 95.81 88 GLY A CA 1
ATOM 646 C C . GLY A 1 88 ? -7.198 3.210 10.845 1.00 95.81 88 GLY A C 1
ATOM 647 O O . GLY A 1 88 ? -6.433 3.114 9.891 1.00 95.81 88 GLY A O 1
ATOM 648 N N . GLU A 1 89 ? -6.972 2.595 11.996 1.00 96.00 89 GLU A N 1
ATOM 649 C CA . GLU A 1 89 ? -5.923 1.604 12.218 1.00 96.00 89 GLU A CA 1
ATOM 650 C C . GLU A 1 89 ? -6.532 0.247 12.524 1.00 96.00 89 GLU A C 1
ATOM 652 O O . GLU A 1 89 ? -7.533 0.136 13.240 1.00 96.00 89 GLU A O 1
ATOM 657 N N . GLY A 1 90 ? -5.909 -0.792 11.987 1.00 95.44 90 GLY A N 1
ATOM 658 C CA . GLY A 1 90 ? -6.411 -2.144 12.123 1.00 95.44 90 GLY A CA 1
ATOM 659 C C . GLY A 1 90 ? -5.462 -3.186 11.569 1.00 95.44 90 GLY A C 1
ATOM 660 O O . GLY A 1 90 ? -4.420 -2.860 11.000 1.00 95.44 90 GLY A O 1
ATOM 661 N N . GLN A 1 91 ? -5.840 -4.450 11.726 1.00 96.44 91 GLN A N 1
ATOM 662 C CA . GLN A 1 91 ? -5.085 -5.574 11.178 1.00 96.44 91 GLN A CA 1
ATOM 663 C C . GLN A 1 91 ? -5.653 -6.022 9.837 1.00 96.44 91 GLN A C 1
ATOM 665 O O . GLN A 1 91 ? -6.871 -6.073 9.651 1.00 96.44 91 GLN A O 1
ATOM 670 N N . ILE A 1 92 ? -4.769 -6.392 8.915 1.00 97.19 92 ILE A N 1
ATOM 671 C CA . ILE A 1 92 ? -5.151 -6.986 7.634 1.00 97.19 92 ILE A CA 1
ATOM 672 C C . ILE A 1 92 ? -5.734 -8.379 7.885 1.00 97.19 92 ILE A C 1
ATOM 674 O O . ILE A 1 92 ? -5.075 -9.229 8.483 1.00 97.19 92 ILE A O 1
ATOM 678 N N . THR A 1 93 ? -6.947 -8.628 7.399 1.00 97.75 93 THR A N 1
ATOM 679 C CA . THR A 1 93 ? -7.628 -9.930 7.503 1.00 97.75 93 THR A CA 1
ATOM 680 C C . THR A 1 93 ? -7.635 -10.701 6.188 1.00 97.75 93 THR A C 1
ATOM 682 O O . THR A 1 93 ? -7.688 -11.927 6.207 1.00 97.75 93 THR A O 1
ATOM 685 N N . ALA A 1 94 ? -7.540 -10.008 5.051 1.00 97.06 94 ALA A N 1
ATOM 686 C CA . ALA A 1 94 ? -7.410 -10.624 3.735 1.00 97.06 94 ALA A CA 1
ATOM 687 C C . ALA A 1 94 ? -6.656 -9.696 2.778 1.00 97.06 94 ALA A C 1
ATOM 689 O O . ALA A 1 94 ? -6.801 -8.475 2.848 1.00 97.06 94 ALA A O 1
ATOM 690 N N . TYR A 1 95 ? -5.887 -10.281 1.864 1.00 96.19 95 TYR A N 1
ATOM 691 C CA . TYR A 1 95 ? -5.242 -9.558 0.775 1.00 96.19 95 TYR A CA 1
ATOM 692 C C . TYR A 1 95 ? -5.304 -10.400 -0.500 1.00 96.19 95 TYR A C 1
ATOM 694 O O . TYR A 1 95 ? -4.674 -11.454 -0.577 1.00 96.19 95 TYR A O 1
ATOM 702 N N . ASP A 1 96 ? -6.097 -9.946 -1.468 1.00 93.69 96 ASP A N 1
ATOM 703 C CA . ASP A 1 96 ? -6.267 -10.588 -2.768 1.00 93.69 96 ASP A CA 1
ATOM 704 C C . ASP A 1 96 ? -5.645 -9.714 -3.860 1.00 93.69 96 ASP A C 1
ATOM 706 O O . ASP A 1 96 ? -6.022 -8.560 -4.061 1.00 93.69 96 ASP A O 1
ATOM 710 N N . TYR A 1 97 ? -4.670 -10.279 -4.558 1.00 88.50 97 TYR A N 1
ATOM 711 C CA . TYR A 1 97 ? -3.962 -9.665 -5.679 1.00 88.50 97 TYR A CA 1
ATOM 712 C C . TYR A 1 97 ? -4.000 -10.567 -6.923 1.00 88.50 97 TYR A C 1
ATOM 714 O O . TYR A 1 97 ? -3.196 -10.401 -7.840 1.00 88.50 97 TYR A O 1
ATOM 722 N N . SER A 1 98 ? -4.932 -11.529 -6.970 1.00 85.94 98 SER A N 1
ATOM 723 C CA . SER A 1 98 ? -5.120 -12.434 -8.112 1.00 85.94 98 SER A CA 1
ATOM 724 C C . SER A 1 98 ? -5.525 -11.698 -9.395 1.00 85.94 98 SER A C 1
ATOM 726 O O . SER A 1 98 ? -5.249 -12.177 -10.495 1.00 85.94 98 SER A O 1
ATOM 728 N N . THR A 1 99 ? -6.138 -10.515 -9.261 1.00 78.88 99 THR A N 1
ATOM 729 C CA . THR A 1 99 ? -6.552 -9.654 -10.374 1.00 78.88 99 THR A CA 1
ATOM 730 C C . THR A 1 99 ? -5.561 -8.492 -10.558 1.00 78.88 99 THR A C 1
ATOM 732 O O . THR A 1 99 ? -5.503 -7.602 -9.711 1.00 78.88 99 THR A O 1
ATOM 735 N N . PRO A 1 100 ? -4.816 -8.420 -11.680 1.00 69.25 100 PRO A N 1
ATOM 736 C CA . PRO A 1 100 ? -3.772 -7.404 -11.889 1.00 69.25 10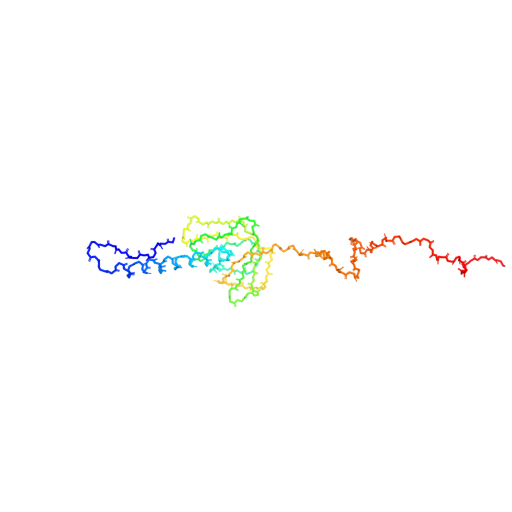0 PRO A CA 1
ATOM 737 C C . PRO A 1 100 ? -4.262 -5.947 -11.893 1.00 69.25 100 PRO A C 1
ATOM 739 O O . PRO A 1 100 ? -3.479 -5.023 -11.686 1.00 69.25 100 PRO A O 1
ATOM 742 N N . THR A 1 101 ? -5.549 -5.729 -12.170 1.00 74.19 101 THR A N 1
ATOM 743 C CA . THR A 1 101 ? -6.167 -4.399 -12.281 1.00 74.19 101 THR A CA 1
ATOM 744 C C . THR A 1 101 ? -6.872 -3.943 -11.007 1.00 74.19 101 THR A C 1
ATOM 746 O O . THR A 1 101 ? -7.321 -2.803 -10.947 1.00 74.19 101 THR A O 1
ATOM 749 N N . ALA A 1 102 ? -7.025 -4.824 -10.016 1.00 79.25 102 ALA A N 1
ATOM 750 C CA . ALA A 1 102 ? -7.747 -4.530 -8.786 1.00 79.25 102 ALA A CA 1
ATOM 751 C C . ALA A 1 102 ? -7.230 -5.425 -7.661 1.00 79.25 102 ALA A C 1
ATOM 753 O O . ALA A 1 102 ? -7.580 -6.599 -7.573 1.00 79.25 102 ALA A O 1
ATOM 754 N N . GLN A 1 103 ? -6.405 -4.852 -6.790 1.00 91.69 103 GLN A N 1
ATOM 755 C CA . GLN A 1 103 ? -5.947 -5.535 -5.587 1.00 91.69 103 GLN A CA 1
ATOM 756 C C . GLN A 1 103 ? -6.856 -5.155 -4.420 1.00 91.69 103 GLN A C 1
ATOM 758 O O . GLN A 1 103 ? -7.077 -3.969 -4.169 1.00 91.69 103 GLN A O 1
ATOM 763 N N . LEU A 1 104 ? -7.383 -6.145 -3.708 1.00 95.25 104 LEU A N 1
ATOM 764 C CA . LEU A 1 104 ? -8.334 -5.957 -2.619 1.00 95.25 104 LEU A CA 1
ATOM 765 C C . LEU A 1 104 ? -7.659 -6.238 -1.278 1.00 95.25 104 LEU A C 1
ATOM 767 O O . LEU A 1 104 ? -7.243 -7.360 -0.995 1.00 95.25 104 LEU A O 1
ATOM 771 N N . LEU A 1 105 ? -7.582 -5.218 -0.429 1.00 96.75 105 LEU A N 1
ATOM 772 C CA . LEU A 1 105 ? -7.042 -5.310 0.923 1.00 96.75 105 LEU A CA 1
ATOM 773 C C . LEU A 1 105 ? -8.174 -5.151 1.935 1.00 96.75 105 LEU A C 1
ATOM 775 O O . LEU A 1 105 ? -8.807 -4.100 1.992 1.00 96.75 105 LEU A O 1
ATOM 779 N N . THR A 1 106 ? -8.424 -6.168 2.754 1.00 97.69 106 THR A N 1
ATOM 780 C CA . THR A 1 106 ? -9.415 -6.090 3.835 1.00 97.69 106 THR A CA 1
ATOM 781 C C . THR A 1 106 ? -8.718 -5.885 5.169 1.00 97.69 106 THR A C 1
ATOM 783 O O . THR A 1 106 ? -7.819 -6.644 5.533 1.00 97.69 106 THR A O 1
ATOM 786 N N . VAL A 1 107 ? -9.144 -4.857 5.897 1.00 97.69 107 VAL A N 1
ATOM 787 C CA . VAL A 1 107 ? -8.585 -4.455 7.188 1.00 97.69 107 VAL A CA 1
ATOM 788 C C . VAL A 1 107 ? -9.705 -4.415 8.221 1.00 97.69 107 VAL A C 1
ATOM 790 O O . VAL A 1 107 ? -10.737 -3.778 8.004 1.00 97.69 107 VAL A O 1
ATOM 793 N N . ASN A 1 108 ? -9.503 -5.075 9.360 1.00 97.56 108 ASN A N 1
ATOM 794 C CA . ASN A 1 108 ? -10.376 -4.947 10.519 1.00 97.56 108 ASN A CA 1
ATOM 795 C C . ASN A 1 108 ? -9.928 -3.757 11.374 1.00 97.56 108 ASN A C 1
ATOM 797 O O . ASN A 1 108 ? -8.945 -3.858 12.109 1.00 97.56 108 ASN A O 1
ATOM 801 N N . ILE A 1 109 ? -10.643 -2.638 11.256 1.00 96.44 109 ILE A N 1
ATOM 802 C CA . ILE A 1 109 ? -10.332 -1.378 11.934 1.00 96.44 109 ILE A CA 1
ATOM 803 C C . ILE A 1 109 ? -10.793 -1.431 13.394 1.00 96.44 109 ILE A C 1
ATOM 805 O O . ILE A 1 109 ? -11.977 -1.641 13.677 1.00 96.44 109 ILE A O 1
ATOM 809 N N . THR A 1 110 ? -9.863 -1.193 14.317 1.00 95.38 110 TH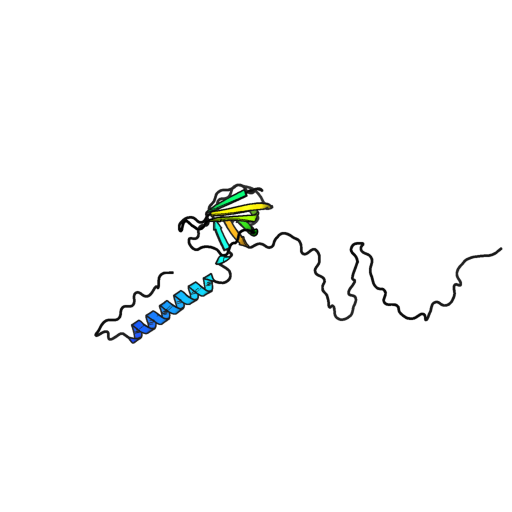R A N 1
ATOM 810 C CA . THR A 1 110 ? -10.098 -1.200 15.773 1.00 95.38 110 THR A CA 1
ATOM 811 C C . THR A 1 110 ? -9.946 0.176 16.408 1.00 95.38 110 THR A C 1
ATOM 813 O O . THR A 1 110 ? -10.553 0.434 17.446 1.00 95.38 110 THR A O 1
ATOM 816 N N . THR A 1 111 ? -9.180 1.066 15.778 1.00 94.19 111 THR A N 1
ATOM 817 C CA . THR A 1 111 ? -8.931 2.427 16.262 1.00 94.19 111 THR A CA 1
ATOM 818 C C . THR A 1 111 ? -9.186 3.403 15.127 1.00 94.19 111 THR A C 1
ATOM 820 O O . THR A 1 111 ? -8.798 3.147 13.991 1.00 94.19 111 THR A O 1
ATOM 823 N N . THR A 1 112 ? -9.820 4.534 15.408 1.00 95.50 112 THR A N 1
ATOM 824 C CA . THR A 1 112 ? -10.055 5.585 14.413 1.00 95.50 112 THR A CA 1
ATOM 825 C C . THR A 1 112 ? -9.728 6.952 14.984 1.00 95.50 112 THR A C 1
ATOM 827 O O . THR A 1 112 ? -9.929 7.189 16.174 1.00 95.50 112 THR A O 1
ATOM 830 N N . GLY A 1 113 ? -9.285 7.866 14.128 1.00 94.56 113 GLY A N 1
ATOM 831 C CA . GLY A 1 113 ? -9.239 9.297 14.414 1.00 94.56 113 GLY A CA 1
ATOM 832 C C . GLY A 1 113 ? -10.132 10.057 13.442 1.00 94.56 113 GLY A C 1
ATOM 833 O O . GLY A 1 113 ? -10.238 9.680 12.276 1.00 94.56 113 GLY A O 1
ATOM 834 N N . GLY A 1 114 ? -10.771 11.123 13.922 1.00 94.44 114 GLY A N 1
ATOM 835 C CA . GLY A 1 114 ? -11.643 11.960 13.100 1.00 94.44 114 GLY A CA 1
ATOM 836 C C . GLY A 1 114 ? -12.969 11.292 12.717 1.00 94.44 114 GLY A C 1
ATOM 837 O O . GLY A 1 114 ? -13.447 10.386 13.401 1.00 94.44 114 GLY A O 1
ATOM 838 N N . SER A 1 115 ? -13.599 11.786 11.650 1.00 92.88 115 SER A N 1
ATOM 839 C CA . SER A 1 115 ? -14.918 11.336 11.186 1.00 92.88 115 SER A CA 1
ATOM 840 C C . SER A 1 115 ? -15.150 11.677 9.705 1.00 92.88 115 SER A C 1
ATOM 842 O O . SER A 1 115 ? -14.325 12.322 9.059 1.00 92.88 115 SER A O 1
ATOM 844 N N . GLY A 1 116 ? -16.290 11.242 9.159 1.00 93.75 116 GLY A N 1
ATOM 845 C CA . GLY A 1 116 ? -16.733 11.587 7.805 1.00 93.75 116 GLY A CA 1
ATOM 846 C C . GLY A 1 116 ? -16.505 10.490 6.765 1.00 93.75 116 GLY A C 1
ATOM 847 O O . GLY A 1 116 ? -15.872 9.470 7.033 1.00 93.75 116 GLY A O 1
ATOM 848 N N . THR A 1 117 ? -17.068 10.703 5.574 1.00 95.56 117 THR A N 1
ATOM 849 C CA . THR A 1 117 ? -16.935 9.817 4.409 1.00 95.56 117 THR A CA 1
ATOM 850 C C . THR A 1 117 ? -15.926 10.409 3.445 1.00 95.56 117 THR A C 1
ATOM 852 O O . THR A 1 117 ? -16.121 11.526 2.969 1.00 95.56 117 THR A O 1
ATOM 855 N N . LEU A 1 118 ? -14.854 9.672 3.159 1.00 95.88 118 LEU A N 1
ATOM 856 C CA . LEU A 1 118 ? -13.759 10.153 2.317 1.00 95.88 118 LEU A CA 1
ATOM 857 C C . LEU A 1 118 ? -13.426 9.111 1.245 1.00 95.88 118 LEU A C 1
ATOM 859 O O . LEU A 1 118 ? -13.707 7.921 1.394 1.00 95.88 118 LEU A O 1
ATOM 863 N N . THR A 1 119 ? -12.829 9.577 0.152 1.00 96.06 119 THR A N 1
ATOM 864 C CA . THR A 1 119 ? -12.583 8.788 -1.066 1.00 96.06 119 THR A CA 1
ATOM 865 C C . THR A 1 119 ? -11.115 8.787 -1.479 1.00 96.06 119 THR A C 1
ATOM 867 O O . THR A 1 119 ? -10.803 8.449 -2.613 1.00 96.06 119 THR A O 1
ATOM 870 N N . ALA A 1 120 ? -10.208 9.228 -0.608 1.00 96.00 120 ALA A N 1
ATOM 871 C CA . ALA A 1 120 ? -8.788 9.325 -0.917 1.00 96.00 120 ALA A CA 1
ATOM 872 C C . ALA A 1 120 ? -7.968 8.937 0.314 1.00 96.00 120 ALA A C 1
ATOM 874 O O . ALA A 1 120 ? -8.011 9.621 1.343 1.00 96.00 120 ALA A O 1
ATOM 875 N N . TRP A 1 121 ? -7.251 7.822 0.196 1.00 96.62 121 TRP A N 1
ATOM 876 C CA . TRP A 1 121 ? -6.589 7.151 1.308 1.00 96.62 121 TRP A CA 1
ATOM 877 C C . TRP A 1 121 ? -5.145 6.807 0.977 1.00 96.62 121 TRP A C 1
ATOM 879 O O . TRP A 1 121 ? -4.852 6.321 -0.115 1.00 96.62 121 TRP A O 1
ATOM 889 N N . SER A 1 122 ? -4.280 6.998 1.965 1.00 95.50 122 SER A N 1
ATOM 890 C CA . SER A 1 122 ? -2.918 6.483 2.019 1.00 95.50 122 SER A CA 1
ATOM 891 C C . SER A 1 122 ? -2.861 5.391 3.081 1.00 95.50 122 SER A C 1
ATOM 893 O O . SER A 1 122 ? -3.309 5.585 4.212 1.00 95.50 122 SER A O 1
ATOM 895 N N . ILE A 1 123 ? -2.321 4.239 2.712 1.00 96.00 123 ILE A N 1
ATOM 896 C CA . ILE A 1 123 ? -2.237 3.040 3.542 1.00 96.00 123 ILE A CA 1
ATOM 897 C C . ILE A 1 123 ? -0.761 2.763 3.790 1.00 96.00 123 ILE A C 1
ATOM 899 O O . ILE A 1 123 ? 0.022 2.743 2.844 1.00 96.00 123 ILE A O 1
ATOM 903 N N . GLY A 1 124 ? -0.378 2.537 5.041 1.00 93.56 124 GLY A N 1
ATOM 904 C CA . GLY A 1 124 ? 0.994 2.192 5.397 1.00 93.56 124 GLY A CA 1
ATOM 905 C C . GLY A 1 124 ? 1.055 1.254 6.590 1.00 93.56 124 GLY A C 1
ATOM 906 O O . GLY A 1 124 ? 0.115 1.187 7.387 1.00 93.56 124 GLY A O 1
ATOM 907 N N . VAL A 1 125 ? 2.166 0.529 6.715 1.00 91.81 125 VAL A N 1
ATOM 908 C CA . VAL A 1 125 ? 2.437 -0.290 7.904 1.00 91.81 125 VAL A CA 1
ATOM 909 C C . VAL A 1 125 ? 2.433 0.576 9.163 1.00 91.81 125 VAL A C 1
ATOM 911 O O . VAL A 1 125 ? 2.982 1.678 9.182 1.00 91.81 125 VAL A O 1
ATOM 914 N N . ALA A 1 126 ? 1.803 0.073 10.218 1.00 89.31 126 ALA A N 1
ATOM 915 C CA . ALA A 1 126 ? 1.757 0.717 11.520 1.00 89.31 126 ALA A CA 1
ATOM 916 C C . ALA A 1 126 ? 2.255 -0.255 12.589 1.00 89.31 126 ALA A C 1
ATOM 918 O O . ALA A 1 126 ? 2.100 -1.473 12.479 1.00 89.31 126 ALA A O 1
ATOM 919 N N . SER A 1 127 ? 2.851 0.278 13.652 1.00 76.81 127 SER A N 1
ATOM 920 C CA . SER A 1 127 ? 3.113 -0.516 14.847 1.00 76.81 127 SER A CA 1
ATOM 921 C C . SER A 1 127 ? 1.779 -0.875 15.508 1.00 76.81 127 SER A C 1
ATOM 923 O O . SER A 1 127 ? 0.930 0.011 15.642 1.00 76.81 127 SER A O 1
ATOM 925 N N . PRO A 1 128 ? 1.580 -2.123 15.967 1.00 65.56 128 PRO A N 1
ATOM 926 C CA . PRO A 1 128 ? 0.463 -2.446 16.843 1.00 65.56 128 PRO A CA 1
ATOM 927 C C . PRO A 1 128 ? 0.427 -1.450 18.002 1.00 65.56 128 PRO A C 1
ATOM 929 O O . PRO A 1 128 ? 1.467 -1.154 18.590 1.00 65.56 128 PRO A O 1
ATOM 932 N N . SER A 1 129 ? -0.754 -0.937 18.338 1.00 59.09 129 SER A N 1
ATOM 933 C CA . SER A 1 129 ? -0.957 -0.042 19.477 1.00 59.09 129 SER A CA 1
ATOM 934 C C . SER A 1 129 ? -0.866 -0.819 20.799 1.00 59.09 129 SER A C 1
ATOM 936 O O . SER A 1 129 ? -1.812 -0.865 21.580 1.00 59.09 129 SER A O 1
ATOM 938 N N . ALA A 1 130 ? 0.262 -1.479 21.042 1.00 55.03 130 ALA A N 1
ATOM 939 C CA . ALA A 1 130 ? 0.726 -1.799 22.375 1.00 55.03 130 ALA A CA 1
ATOM 940 C C . ALA A 1 130 ? 1.745 -0.711 22.695 1.00 55.03 130 ALA A C 1
ATOM 942 O O . ALA A 1 130 ? 2.832 -0.671 22.120 1.00 55.03 130 ALA A O 1
ATOM 943 N N . ALA A 1 131 ? 1.337 0.231 23.542 1.00 48.16 131 ALA A N 1
ATOM 944 C CA . ALA A 1 131 ? 2.220 1.245 24.081 1.00 48.16 131 ALA A CA 1
ATOM 945 C C . ALA A 1 131 ? 3.543 0.589 24.499 1.00 48.16 131 ALA A C 1
ATOM 947 O O . ALA A 1 131 ? 3.543 -0.465 25.136 1.00 48.16 131 ALA A O 1
ATOM 948 N N . ILE A 1 132 ? 4.670 1.216 24.170 1.00 51.00 132 ILE A N 1
ATOM 949 C CA . ILE A 1 132 ? 5.889 0.989 24.937 1.00 51.00 132 ILE A CA 1
ATOM 950 C C . ILE A 1 132 ? 5.545 1.442 26.360 1.00 51.00 132 ILE A C 1
ATOM 952 O O . ILE A 1 132 ? 5.615 2.624 26.678 1.00 51.00 132 ILE A O 1
ATO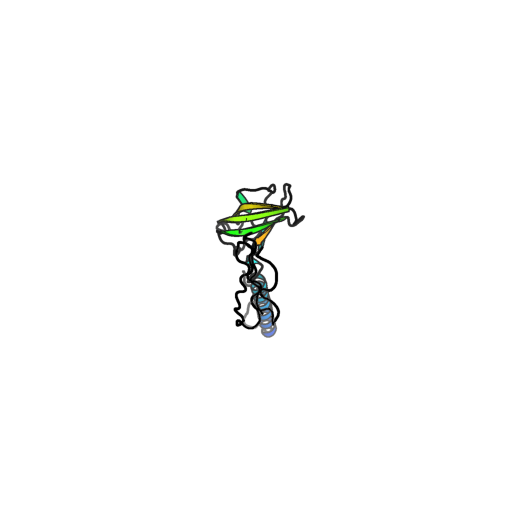M 956 N N . THR A 1 133 ? 5.058 0.525 27.191 1.00 53.81 133 THR A N 1
ATOM 957 C CA . THR A 1 133 ? 4.666 0.814 28.575 1.00 53.81 133 THR A CA 1
ATOM 958 C C . THR A 1 133 ? 5.885 0.870 29.496 1.00 53.81 133 THR A C 1
ATOM 960 O O . THR A 1 133 ? 5.757 1.281 30.644 1.00 53.81 133 THR A O 1
ATOM 963 N N . SER A 1 134 ? 7.074 0.506 28.993 1.00 49.41 134 SER A N 1
ATOM 964 C CA . SER A 1 134 ? 8.360 0.657 29.673 1.00 49.41 134 SER A CA 1
ATOM 965 C C . SER A 1 134 ? 9.524 0.620 28.671 1.00 49.41 134 SER A C 1
ATOM 967 O O . SER A 1 134 ? 9.740 -0.394 28.008 1.00 49.41 134 SER A O 1
ATOM 969 N N . GLN A 1 135 ? 10.297 1.707 28.563 1.00 48.22 135 GLN A N 1
ATOM 970 C CA . GLN A 1 135 ? 11.706 1.606 28.173 1.00 48.22 135 GLN A CA 1
ATOM 971 C C . GLN A 1 135 ? 12.512 1.491 29.464 1.00 48.22 135 GLN A C 1
ATOM 973 O O . GLN A 1 135 ? 12.691 2.481 30.173 1.00 48.22 135 GLN A O 1
ATOM 978 N N . THR A 1 136 ? 13.027 0.305 29.769 1.00 45.72 136 THR A N 1
ATOM 979 C CA . THR A 1 136 ? 14.099 0.187 30.757 1.00 45.72 136 THR A CA 1
ATOM 980 C C . THR A 1 136 ? 15.359 0.796 30.143 1.00 45.72 136 THR A C 1
ATOM 982 O O . THR A 1 136 ? 16.069 0.137 29.386 1.00 45.72 136 THR A O 1
ATOM 985 N N . VAL A 1 137 ? 15.634 2.069 30.432 1.00 46.06 137 VAL A N 1
ATOM 986 C CA . VAL A 1 137 ? 16.909 2.715 30.087 1.00 46.06 137 VAL A CA 1
ATOM 987 C C . VAL A 1 137 ? 17.980 2.178 31.040 1.00 46.06 137 VAL A C 1
ATOM 989 O O . VAL A 1 137 ? 18.229 2.727 32.110 1.00 46.06 137 VAL A O 1
ATOM 992 N N . GLY A 1 138 ? 18.586 1.050 30.681 1.00 46.16 138 GLY A N 1
ATOM 993 C CA . GLY A 1 138 ? 19.714 0.470 31.402 1.00 46.16 138 GLY A CA 1
ATOM 994 C C . GLY A 1 138 ? 21.038 0.992 30.856 1.00 46.16 138 GLY A C 1
ATOM 995 O O . GLY A 1 138 ? 21.571 0.378 29.946 1.00 46.16 138 GLY A O 1
ATOM 996 N N . THR A 1 139 ? 21.500 2.128 31.395 1.00 42.03 139 THR A N 1
ATOM 997 C CA . THR A 1 139 ? 22.890 2.513 31.751 1.00 42.03 139 THR A CA 1
ATOM 998 C C . THR A 1 139 ? 23.003 4.042 31.760 1.00 42.03 139 THR A C 1
ATOM 1000 O O . THR A 1 139 ? 23.503 4.650 30.817 1.00 42.03 139 THR A O 1
ATOM 1003 N N . ALA A 1 140 ? 22.543 4.681 32.839 1.00 46.69 140 ALA A N 1
ATOM 1004 C CA . ALA A 1 140 ? 23.010 6.019 33.188 1.00 46.69 140 ALA A CA 1
ATOM 1005 C C . ALA A 1 140 ? 24.367 5.871 33.887 1.00 46.69 140 ALA A C 1
ATOM 1007 O O . ALA A 1 140 ? 24.480 5.182 34.904 1.00 46.69 140 ALA A O 1
ATOM 1008 N N . THR A 1 141 ? 25.409 6.494 33.345 1.00 50.19 141 THR A N 1
ATOM 1009 C CA . THR A 1 141 ? 26.689 6.658 34.036 1.00 50.19 141 THR A CA 1
ATOM 1010 C C . THR A 1 141 ? 26.462 7.458 35.322 1.00 50.19 141 THR A C 1
ATOM 1012 O O . THR A 1 141 ? 26.192 8.651 35.272 1.00 50.19 141 THR A O 1
ATOM 1015 N N . ALA A 1 142 ? 26.521 6.756 36.457 1.00 49.41 142 ALA A N 1
ATOM 1016 C CA . ALA A 1 142 ? 26.606 7.257 37.830 1.00 49.41 142 ALA A CA 1
ATOM 1017 C C . ALA A 1 142 ? 25.707 8.459 38.207 1.00 49.41 142 ALA A C 1
ATOM 1019 O O . ALA A 1 142 ? 26.198 9.537 38.526 1.00 49.41 142 ALA A O 1
ATOM 1020 N N . SER A 1 143 ? 24.392 8.238 38.281 1.00 53.94 143 SER A N 1
ATOM 1021 C CA . SER A 1 143 ? 23.583 8.558 39.476 1.00 53.94 143 SER A CA 1
ATOM 1022 C C . SER A 1 143 ? 22.146 8.065 39.292 1.00 53.94 143 SER A C 1
ATOM 1024 O O . SER A 1 143 ? 21.306 8.725 38.698 1.00 53.94 143 SER A O 1
ATOM 1026 N N . GLN A 1 144 ? 21.914 6.875 39.851 1.00 45.38 144 GLN A N 1
ATOM 1027 C CA . GLN A 1 144 ? 20.630 6.273 40.214 1.00 45.38 144 GLN A CA 1
ATOM 1028 C C . GLN A 1 144 ? 19.717 5.755 39.086 1.00 45.38 144 GLN A C 1
ATOM 1030 O O . GLN A 1 144 ? 18.776 6.396 38.633 1.00 45.38 144 GLN A O 1
ATOM 1035 N N . PHE A 1 145 ? 19.930 4.489 38.725 1.00 45.38 145 PHE A N 1
ATOM 1036 C CA . PHE A 1 145 ? 18.906 3.650 38.107 1.00 45.38 145 PHE A CA 1
ATOM 1037 C C . PHE A 1 145 ? 17.954 3.154 39.208 1.00 45.38 145 PHE A C 1
ATOM 1039 O O . PHE A 1 145 ? 18.333 2.314 40.024 1.00 45.38 145 PHE A O 1
ATOM 1046 N N . ILE A 1 146 ? 16.742 3.707 39.276 1.00 58.38 146 ILE A N 1
ATOM 1047 C CA . ILE A 1 146 ? 15.700 3.230 40.193 1.00 58.38 146 ILE A CA 1
ATOM 1048 C C . ILE A 1 146 ? 14.902 2.147 39.464 1.00 58.38 146 ILE A C 1
ATOM 1050 O O . ILE A 1 146 ? 14.125 2.446 38.561 1.00 58.38 146 ILE A O 1
ATOM 1054 N N . MET A 1 147 ? 15.075 0.886 39.864 1.00 49.09 147 MET A N 1
ATOM 1055 C CA . MET A 1 147 ? 14.113 -0.169 39.542 1.00 49.09 147 MET A CA 1
ATOM 1056 C C . MET A 1 147 ? 12.990 -0.123 40.578 1.00 49.09 147 MET A C 1
ATOM 1058 O O . MET A 1 147 ? 13.206 -0.420 41.756 1.00 49.09 147 MET A O 1
ATOM 1062 N N . THR A 1 148 ? 11.791 0.258 40.151 1.00 53.72 148 THR A N 1
ATOM 1063 C CA . THR A 1 148 ? 10.565 0.062 40.929 1.00 53.72 148 THR A CA 1
ATOM 1064 C C . THR A 1 148 ? 9.932 -1.272 40.546 1.00 53.72 148 THR A C 1
ATOM 1066 O O . THR A 1 148 ? 9.909 -1.652 39.374 1.00 53.72 148 THR A O 1
ATOM 1069 N N . ASN A 1 149 ? 9.421 -2.018 41.528 1.00 52.41 149 ASN A N 1
ATOM 1070 C CA . ASN A 1 149 ? 8.530 -3.140 41.223 1.00 52.41 149 ASN A CA 1
ATOM 1071 C C . ASN A 1 149 ? 7.168 -2.615 40.717 1.00 52.41 149 ASN A C 1
ATOM 1073 O O . ASN A 1 149 ? 6.884 -1.421 40.801 1.00 52.41 149 ASN A O 1
ATOM 1077 N N . SER A 1 150 ? 6.292 -3.492 40.218 1.00 53.59 150 SER A N 1
ATOM 1078 C CA . SER A 1 150 ? 4.940 -3.122 39.753 1.00 53.59 150 SER A CA 1
ATOM 1079 C C . SER A 1 150 ? 4.033 -2.515 40.838 1.00 53.59 150 SER A C 1
ATOM 1081 O O . SER A 1 150 ? 2.954 -2.026 40.517 1.00 53.59 150 SER A O 1
ATOM 1083 N N . ALA A 1 151 ? 4.465 -2.517 42.103 1.00 56.66 151 ALA A N 1
ATOM 1084 C CA . ALA A 1 151 ? 3.816 -1.831 43.217 1.00 56.66 151 ALA A CA 1
ATOM 1085 C C . ALA A 1 151 ? 4.436 -0.449 43.533 1.00 56.66 151 ALA A C 1
ATOM 1087 O O . ALA A 1 151 ? 3.995 0.209 44.469 1.00 56.66 151 ALA A O 1
ATOM 1088 N N . GLY A 1 152 ? 5.434 0.014 42.770 1.00 54.41 152 GLY A N 1
ATOM 1089 C CA . GLY A 1 152 ? 6.044 1.339 42.924 1.00 54.41 152 GLY A CA 1
ATOM 1090 C C . GLY A 1 152 ? 7.084 1.458 44.044 1.00 54.41 152 GLY A C 1
ATOM 1091 O O . GLY A 1 152 ? 7.595 2.553 44.272 1.00 54.41 152 GLY A O 1
ATOM 1092 N N . ASN A 1 153 ? 7.451 0.363 44.718 1.00 63.53 153 ASN A N 1
ATOM 1093 C CA . ASN A 1 153 ? 8.467 0.398 45.773 1.00 63.53 153 ASN A CA 1
ATOM 1094 C C . ASN A 1 153 ? 9.878 0.295 45.172 1.00 63.53 153 ASN A C 1
ATOM 1096 O O . ASN A 1 153 ? 10.148 -0.581 44.346 1.00 63.53 153 ASN A O 1
ATOM 1100 N N . ALA A 1 154 ? 10.787 1.172 45.611 1.00 49.06 154 ALA A N 1
ATOM 1101 C CA . ALA A 1 154 ? 12.195 1.133 45.229 1.00 49.06 154 ALA A CA 1
ATOM 1102 C C . ALA A 1 154 ? 12.878 -0.102 45.839 1.00 49.06 154 ALA A C 1
ATOM 1104 O O . ALA A 1 154 ? 12.944 -0.241 47.061 1.00 49.06 154 ALA A O 1
ATOM 1105 N N . ILE A 1 155 ? 13.415 -0.990 45.000 1.00 59.59 155 ILE A N 1
ATOM 1106 C CA . ILE A 1 155 ? 14.281 -2.083 45.453 1.00 59.59 155 ILE A CA 1
ATOM 1107 C C . ILE A 1 155 ? 15.722 -1.576 45.363 1.00 59.59 155 ILE A C 1
ATOM 1109 O O . ILE A 1 155 ? 16.414 -1.797 44.374 1.00 59.59 155 ILE A O 1
ATOM 1113 N N . VAL A 1 156 ? 16.178 -0.861 46.392 1.00 53.91 156 VAL A N 1
ATOM 1114 C CA . VAL A 1 156 ? 17.611 -0.602 46.605 1.00 53.91 156 VAL A CA 1
ATOM 1115 C C . VAL A 1 156 ? 17.980 -1.140 47.979 1.00 53.91 156 VAL A C 1
ATOM 1117 O O . VAL A 1 156 ? 18.085 -0.415 48.959 1.00 53.91 156 VAL A O 1
ATOM 1120 N N . GLY A 1 157 ? 18.149 -2.458 48.040 1.00 54.25 157 GLY A N 1
ATOM 1121 C CA . GLY A 1 157 ? 18.898 -3.120 49.099 1.00 54.25 157 GLY A CA 1
ATOM 1122 C C . GLY A 1 157 ? 20.359 -3.230 48.681 1.00 54.25 157 GLY A C 1
ATOM 1123 O O . GLY A 1 157 ? 20.798 -4.303 48.285 1.00 54.25 157 GLY A O 1
ATOM 1124 N N . VAL A 1 158 ? 21.112 -2.128 48.733 1.00 48.62 158 VAL A N 1
ATOM 1125 C CA . VAL A 1 158 ? 22.573 -2.221 48.859 1.00 48.62 158 VAL A CA 1
ATOM 1126 C C . VAL A 1 158 ? 22.844 -2.136 50.350 1.00 48.62 158 VAL A C 1
ATOM 1128 O O . VAL A 1 158 ? 22.795 -1.061 50.939 1.00 48.62 158 VAL A O 1
ATOM 1131 N N . SER A 1 159 ? 23.039 -3.291 50.981 1.00 53.03 159 SER A N 1
ATOM 1132 C CA . SER A 1 159 ? 23.496 -3.371 52.364 1.00 53.03 159 SER A CA 1
ATOM 1133 C C . SER A 1 159 ? 24.873 -2.712 52.465 1.00 53.03 159 SER A C 1
ATOM 1135 O O . SER A 1 159 ? 25.868 -3.288 52.024 1.00 53.03 159 SER A O 1
ATOM 1137 N N . ALA A 1 160 ? 24.934 -1.505 53.018 1.00 41.41 160 ALA A N 1
ATOM 1138 C CA . ALA A 1 160 ? 26.169 -0.962 53.567 1.00 41.41 160 ALA A CA 1
ATOM 1139 C C . ALA A 1 160 ? 26.362 -1.514 54.999 1.00 41.41 160 ALA A C 1
ATOM 1141 O O . ALA A 1 160 ? 25.366 -1.804 55.669 1.00 41.41 160 ALA A O 1
ATOM 1142 N N . PRO A 1 161 ? 27.615 -1.726 55.443 1.00 46.16 161 PRO A N 1
ATOM 1143 C CA . PRO A 1 161 ? 27.941 -2.408 56.692 1.00 46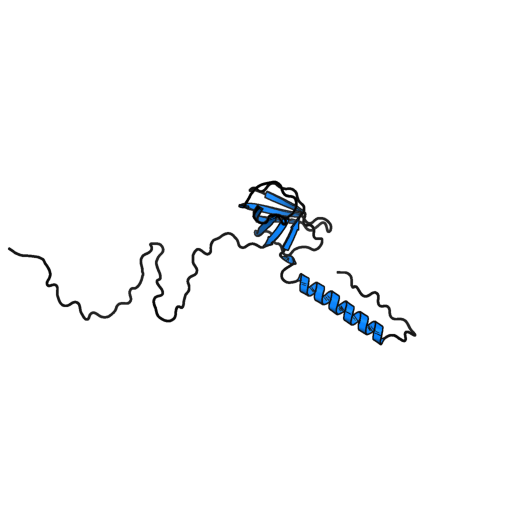.16 161 PRO A CA 1
ATOM 1144 C C . PRO A 1 161 ? 27.428 -1.644 57.920 1.00 46.16 161 PRO A C 1
ATOM 1146 O O . PRO A 1 161 ? 27.265 -0.427 57.898 1.00 46.16 161 PRO A O 1
ATOM 1149 N N . LEU A 1 162 ? 27.167 -2.397 58.988 1.00 51.31 162 LEU A N 1
ATOM 1150 C CA . LEU A 1 162 ? 26.771 -1.917 60.309 1.00 51.31 162 LEU A CA 1
ATOM 1151 C C . LEU A 1 162 ? 27.892 -1.078 60.942 1.00 51.31 162 LEU A C 1
ATOM 1153 O O . LEU A 1 162 ? 28.621 -1.595 61.771 1.00 51.31 162 LEU A O 1
ATOM 1157 N N . ASP A 1 163 ? 28.014 0.197 60.595 1.00 54.50 163 ASP A N 1
ATOM 1158 C CA . ASP A 1 163 ? 28.815 1.152 61.364 1.00 54.50 163 ASP A CA 1
ATOM 1159 C C . ASP A 1 163 ? 28.042 2.469 61.452 1.00 54.50 163 ASP A C 1
ATOM 1161 O O . ASP A 1 163 ? 28.013 3.255 60.507 1.00 54.50 163 ASP A O 1
ATOM 1165 N N . GLY A 1 164 ? 27.382 2.710 62.589 1.00 51.16 164 GLY A N 1
ATOM 1166 C CA . GLY A 1 164 ? 26.898 4.058 62.908 1.00 51.16 164 GLY A CA 1
ATOM 1167 C C . GLY A 1 164 ? 25.474 4.211 63.429 1.00 51.16 164 GLY A C 1
ATOM 1168 O O . GLY A 1 164 ? 25.001 5.342 63.482 1.00 51.16 164 GLY A O 1
ATOM 1169 N N . ILE A 1 165 ? 24.791 3.151 63.870 1.00 49.03 165 ILE A N 1
ATOM 1170 C CA . ILE A 1 165 ? 23.654 3.347 64.784 1.00 49.03 165 ILE A CA 1
ATOM 1171 C C . ILE A 1 165 ? 24.227 3.408 66.200 1.00 49.03 165 ILE A C 1
ATOM 1173 O O . ILE A 1 165 ? 24.284 2.407 66.911 1.00 49.03 165 ILE A O 1
ATOM 1177 N N . SER A 1 166 ? 24.738 4.575 66.592 1.00 47.09 166 SER A N 1
ATOM 1178 C CA . SER A 1 166 ? 24.939 4.863 68.009 1.00 47.09 166 SER A CA 1
ATOM 1179 C C . SER A 1 166 ? 23.569 4.814 68.694 1.00 47.09 166 SER A C 1
ATOM 1181 O O . SER A 1 166 ? 22.725 5.664 68.423 1.00 47.09 166 SER A O 1
ATOM 1183 N N . ASP A 1 167 ? 23.384 3.748 69.468 1.00 42.91 167 ASP A N 1
ATOM 1184 C CA . ASP A 1 167 ? 22.510 3.487 70.622 1.00 42.91 167 ASP A CA 1
ATOM 1185 C C . ASP A 1 167 ? 21.315 4.442 70.902 1.00 42.91 167 ASP A C 1
ATOM 1187 O O . ASP A 1 167 ? 21.454 5.670 70.885 1.00 42.91 167 ASP A O 1
ATOM 1191 N N . PRO A 1 168 ? 20.119 3.904 71.218 1.00 49.59 168 PRO A N 1
ATOM 1192 C CA . PRO A 1 168 ? 18.860 4.623 71.211 1.00 49.59 168 PRO A CA 1
ATOM 1193 C C . PRO A 1 168 ? 18.690 5.434 72.499 1.00 49.59 168 PRO A C 1
ATOM 1195 O O . PRO A 1 168 ? 18.118 4.977 73.485 1.00 49.59 168 PRO A O 1
ATOM 1198 N N . ALA A 1 169 ? 19.121 6.690 72.471 1.00 53.12 169 ALA A N 1
ATOM 1199 C CA . ALA A 1 169 ? 18.769 7.679 73.485 1.00 53.12 169 ALA A CA 1
ATOM 1200 C C . ALA A 1 169 ? 17.651 8.606 72.986 1.00 53.12 169 ALA A C 1
ATOM 1202 O O . ALA A 1 169 ? 17.812 9.823 72.926 1.00 53.12 169 ALA A O 1
ATOM 1203 N N . PHE A 1 170 ? 16.493 8.052 72.625 1.00 48.31 170 PHE A N 1
ATOM 1204 C CA . PHE A 1 170 ? 15.270 8.849 72.599 1.00 48.31 170 PHE A CA 1
ATOM 1205 C C . PHE A 1 170 ? 14.061 7.965 72.878 1.00 48.31 170 PHE A C 1
ATOM 1207 O O . PHE A 1 170 ? 13.553 7.278 72.001 1.00 48.31 170 PHE A O 1
ATOM 1214 N N . TRP A 1 171 ? 13.611 8.058 74.129 1.00 50.81 171 TRP A N 1
ATOM 1215 C CA . TRP A 1 171 ? 12.264 7.735 74.576 1.00 50.81 171 TRP A CA 1
ATOM 1216 C C . TRP A 1 171 ? 11.883 6.255 74.531 1.00 50.81 171 TRP A C 1
ATOM 1218 O O . TRP A 1 171 ? 11.400 5.754 73.525 1.00 50.81 171 TRP A O 1
ATOM 1228 N N . MET A 1 172 ? 11.965 5.594 75.689 1.00 44.00 172 MET A N 1
ATOM 1229 C CA . MET A 1 172 ? 10.770 5.152 76.422 1.00 44.00 172 MET A CA 1
ATOM 1230 C C . MET A 1 172 ? 11.151 4.396 77.706 1.00 44.00 172 MET A C 1
ATOM 1232 O O . MET A 1 172 ? 11.792 3.355 77.654 1.00 44.00 172 MET A O 1
ATOM 1236 N N . GLY A 1 173 ? 10.639 4.892 78.838 1.00 42.78 173 GLY A N 1
ATOM 1237 C CA . GLY A 1 173 ? 10.267 4.071 79.993 1.00 42.78 173 GLY A CA 1
ATOM 1238 C C . GLY A 1 173 ? 11.147 4.192 81.237 1.00 42.78 173 GLY A C 1
ATOM 1239 O O . GLY A 1 173 ? 12.198 3.572 81.309 1.00 42.78 173 GLY A O 1
ATOM 1240 N N . ALA A 1 174 ? 10.654 4.887 82.265 1.00 40.50 174 ALA A N 1
ATOM 1241 C CA . ALA A 1 174 ? 10.100 4.258 83.474 1.00 40.50 174 ALA A CA 1
ATOM 1242 C C . ALA A 1 174 ? 9.905 5.299 84.597 1.00 40.50 174 ALA A C 1
ATOM 1244 O O . ALA A 1 174 ? 10.802 6.098 84.828 1.00 40.50 174 ALA A O 1
ATOM 1245 N N . ALA A 1 175 ? 8.734 5.209 85.248 1.00 44.59 175 ALA A N 1
ATOM 1246 C CA . ALA A 1 175 ? 8.368 5.619 86.616 1.00 44.59 175 ALA A CA 1
ATOM 1247 C C . ALA A 1 175 ? 8.843 6.980 87.162 1.00 44.59 175 ALA A C 1
ATOM 1249 O O . ALA A 1 175 ? 10.041 7.132 87.478 1.00 44.59 175 ALA A O 1
#